Protein AF-A0A7W5CD78-F1 (afdb_monomer)

Solvent-accessible surface area (backbone atoms only — not comparable to full-atom values): 4924 Å² total; per-residue (Å²): 134,88,80,90,80,85,82,76,84,78,81,87,74,79,98,63,84,26,70,62,53,54,59,55,54,71,71,54,58,66,67,40,59,37,30,36,43,30,36,93,91,48,76,47,61,22,28,28,66,45,74,56,98,69,18,40,32,32,35,40,93,88,42,80,42,80,44,50,40,82,51,53,76,47,78,47,79,72,108

Radius of gyration: 16.76 Å; Cα contacts (8 Å, |Δi|>4): 127; chains: 1; bounding box: 26×55×42 Å

Mean predicted aligned error: 10.14 Å

Sequence (79 aa):
MSKNSSSGSRSSGNRSGGGNVQSILSQIGVGTPNIRIRTIGTEHTGVYLGITDGSAIINENGVPRYIKLSKITAVEVGV

Nearest PDB structures (foldseek):
  1kq1-assembly1_A  TM=8.030E-01  e=1.211E-02  Staphylococcus aureus
  2x4j-assembly1_A  TM=9.052E-01  e=2.758E-02  Pyrobaculum spherical virus
  5dy9-assembly1_F  TM=8.157E-01  e=2.758E-02  Methanocaldococcus jannaschii DSM 2661
  4noy-assembly1_A  TM=7.016E-01  e=1.211E-02  Listeria monocytogenes
  4nl3-assembly1_D  TM=5.836E-01  e=2.589E-02  Listeria monocytogenes

pLDDT: mean 82.58, std 20.61, range [39.72, 98.19]

Structure (mmCIF, N/CA/C/O backbone):
data_AF-A0A7W5CD78-F1
#
_entry.id   AF-A0A7W5CD78-F1
#
loop_
_atom_site.group_PDB
_atom_site.id
_atom_site.type_symbol
_atom_site.label_atom_id
_atom_site.label_alt_id
_atom_site.label_comp_id
_atom_site.label_asym_id
_atom_site.label_entity_id
_atom_site.label_seq_id
_atom_site.pdbx_PDB_ins_code
_atom_site.Cartn_x
_atom_site.Cartn_y
_atom_site.Cartn_z
_atom_site.occupancy
_atom_site.B_iso_or_equiv
_atom_site.auth_seq_id
_atom_site.auth_comp_id
_atom_site.auth_asym_id
_atom_site.auth_atom_id
_atom_site.pdbx_PDB_model_num
ATOM 1 N N . MET A 1 1 ? -2.077 -42.591 -28.356 1.00 46.66 1 MET A N 1
ATOM 2 C CA . MET A 1 1 ? -0.804 -42.525 -27.598 1.00 46.66 1 MET A CA 1
ATOM 3 C C . MET A 1 1 ? -0.016 -41.302 -28.056 1.00 46.66 1 MET A C 1
ATOM 5 O O . MET A 1 1 ? -0.019 -41.047 -29.251 1.00 46.66 1 MET A O 1
ATOM 9 N N . SER A 1 2 ? 0.678 -40.628 -27.123 1.00 39.72 2 SER A N 1
ATOM 10 C CA . SER A 1 2 ? 1.510 -39.405 -27.274 1.00 39.72 2 SER A CA 1
ATOM 11 C C . SER A 1 2 ? 0.746 -38.080 -27.466 1.00 39.72 2 SER A C 1
ATOM 13 O O . SER A 1 2 ? -0.195 -38.041 -28.240 1.00 39.72 2 SER A O 1
ATOM 15 N N . LYS A 1 3 ? 1.096 -36.951 -26.829 1.00 40.50 3 LYS A N 1
ATOM 16 C CA . LYS A 1 3 ? 2.211 -36.608 -25.920 1.00 40.50 3 LYS A CA 1
ATOM 17 C C . LYS A 1 3 ? 1.796 -35.406 -25.052 1.00 40.50 3 LYS A C 1
ATOM 19 O O . LYS A 1 3 ? 1.276 -34.423 -25.564 1.00 40.50 3 LYS A O 1
ATOM 24 N N . ASN A 1 4 ? 2.058 -35.514 -23.753 1.00 51.03 4 ASN A N 1
ATOM 25 C CA . ASN A 1 4 ? 2.005 -34.444 -22.761 1.0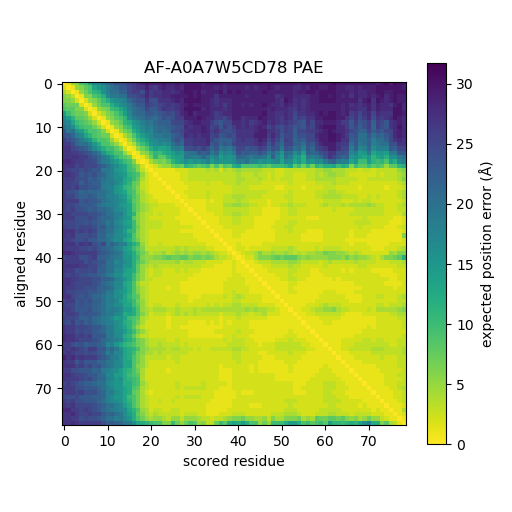0 51.03 4 ASN A CA 1
ATOM 26 C C . ASN A 1 4 ? 3.182 -33.478 -22.989 1.00 51.03 4 ASN A C 1
ATOM 28 O O . ASN A 1 4 ? 4.324 -33.931 -23.071 1.00 51.03 4 ASN A O 1
ATOM 32 N N . SER A 1 5 ? 2.928 -32.172 -23.057 1.00 43.31 5 SER A N 1
ATOM 33 C CA . SER A 1 5 ? 3.974 -31.146 -23.000 1.00 43.31 5 SER A CA 1
ATOM 34 C C . SER A 1 5 ? 3.547 -30.045 -22.036 1.00 43.31 5 SER A C 1
ATOM 36 O O . SER A 1 5 ? 2.948 -29.045 -22.422 1.00 43.31 5 SER A O 1
ATOM 38 N N . SER A 1 6 ? 3.854 -30.254 -20.757 1.00 51.03 6 SER A N 1
ATOM 39 C CA . SER A 1 6 ? 3.782 -29.235 -19.716 1.00 51.03 6 SER A CA 1
ATOM 40 C C . SER A 1 6 ? 4.879 -28.192 -19.949 1.00 51.03 6 SER A C 1
ATOM 42 O O . SER A 1 6 ? 6.032 -28.388 -19.556 1.00 51.03 6 SER A O 1
ATOM 44 N N . SER A 1 7 ? 4.541 -27.075 -20.586 1.00 47.50 7 SER A N 1
ATOM 45 C CA . SER A 1 7 ? 5.401 -25.892 -20.617 1.00 47.50 7 SER A CA 1
ATOM 46 C C . SER A 1 7 ? 5.259 -25.149 -19.288 1.00 47.50 7 SER A C 1
ATOM 48 O O . SER A 1 7 ? 4.439 -24.246 -19.136 1.00 47.50 7 SER A O 1
ATOM 50 N N . GLY A 1 8 ? 6.033 -25.582 -18.293 1.00 42.78 8 GLY A N 1
ATOM 51 C CA . GLY A 1 8 ? 6.211 -24.844 -17.051 1.00 42.78 8 GLY A CA 1
ATOM 52 C C . GLY A 1 8 ? 6.980 -23.555 -17.325 1.00 42.78 8 GLY A C 1
ATOM 53 O O . GLY A 1 8 ? 8.191 -23.590 -17.543 1.00 42.78 8 GLY A O 1
ATOM 54 N N . SER A 1 9 ? 6.286 -22.421 -17.297 1.00 50.12 9 SER A N 1
ATOM 55 C CA . SER A 1 9 ? 6.910 -21.100 -17.335 1.00 50.12 9 SER A CA 1
ATOM 56 C C . SER A 1 9 ? 7.665 -20.859 -16.027 1.00 50.12 9 SER A C 1
ATOM 58 O O . SER A 1 9 ? 7.117 -20.363 -15.045 1.00 50.12 9 SER A O 1
ATOM 60 N N . ARG A 1 10 ? 8.946 -21.239 -15.999 1.00 46.94 10 ARG A N 1
ATOM 61 C CA . ARG A 1 10 ? 9.901 -20.825 -14.966 1.00 46.94 10 ARG A CA 1
ATOM 62 C C . ARG A 1 10 ? 10.218 -19.346 -15.174 1.00 46.94 10 ARG A C 1
ATOM 64 O O . ARG A 1 10 ? 11.154 -19.003 -15.887 1.00 46.94 10 ARG A O 1
ATOM 71 N N . SER A 1 11 ? 9.427 -18.474 -14.558 1.00 46.84 11 SER A N 1
ATOM 72 C CA . SER A 1 11 ? 9.782 -17.063 -14.412 1.00 46.84 11 SER A CA 1
ATOM 73 C C . SER A 1 11 ? 10.880 -16.943 -13.353 1.00 46.84 11 SER A C 1
ATOM 75 O O . SER A 1 11 ? 10.626 -16.924 -12.149 1.00 46.84 11 SER A O 1
ATOM 77 N N . SER A 1 12 ? 12.131 -16.942 -13.809 1.00 51.31 12 SER A N 1
ATOM 78 C CA . SER A 1 12 ? 13.285 -16.485 -13.042 1.00 51.31 12 SER A CA 1
ATOM 79 C C . SER A 1 12 ? 13.312 -14.954 -13.062 1.00 51.31 12 SER A C 1
ATOM 81 O O . SER A 1 12 ? 13.690 -14.363 -14.072 1.00 51.31 12 SER A O 1
ATOM 83 N N . GLY A 1 13 ? 12.913 -14.314 -11.962 1.00 41.16 13 GLY A N 1
ATOM 84 C CA . GLY A 1 13 ? 12.936 -12.856 -11.815 1.00 41.16 13 GLY A CA 1
ATOM 85 C C . GLY A 1 13 ? 13.452 -12.429 -10.442 1.00 41.16 13 GLY A C 1
ATOM 86 O O . GLY A 1 13 ? 12.736 -12.514 -9.455 1.00 41.16 13 GLY A O 1
ATOM 87 N N . ASN A 1 14 ? 14.719 -12.016 -10.406 1.00 42.41 14 ASN A N 1
ATOM 88 C CA . ASN A 1 14 ? 15.423 -11.179 -9.425 1.00 42.41 14 ASN A CA 1
ATOM 89 C C . ASN A 1 14 ? 14.992 -11.213 -7.942 1.00 42.41 14 ASN A C 1
ATOM 91 O O . ASN A 1 14 ? 14.041 -10.566 -7.508 1.00 42.41 14 ASN A O 1
ATOM 95 N N . ARG A 1 15 ? 15.840 -11.840 -7.114 1.00 44.47 15 ARG A N 1
ATOM 96 C CA . ARG A 1 15 ? 15.862 -11.704 -5.647 1.00 44.47 15 ARG A CA 1
ATOM 97 C C . ARG A 1 15 ? 16.428 -10.339 -5.230 1.00 44.47 15 ARG A C 1
ATOM 99 O O . ARG A 1 15 ? 17.561 -10.243 -4.769 1.00 44.47 15 ARG A O 1
ATOM 106 N N . SER A 1 16 ? 15.640 -9.283 -5.386 1.00 44.38 16 SER A N 1
ATOM 107 C CA . SER A 1 16 ? 15.995 -7.931 -4.941 1.00 44.38 16 SER A CA 1
ATOM 108 C C . SER A 1 16 ? 14.875 -7.365 -4.071 1.00 44.38 16 SER A C 1
ATOM 110 O O . SER A 1 16 ? 14.033 -6.650 -4.589 1.00 44.38 16 SER A O 1
ATOM 112 N N . GLY A 1 17 ? 14.838 -7.720 -2.779 1.00 48.88 17 GLY A N 1
ATOM 113 C CA . GLY A 1 17 ? 14.127 -7.033 -1.675 1.00 48.88 17 GLY A CA 1
ATOM 114 C C . GLY A 1 17 ? 12.596 -6.836 -1.735 1.00 48.88 17 GLY A C 1
ATOM 115 O O . GLY A 1 17 ? 11.921 -7.059 -0.738 1.00 48.88 17 GLY A O 1
ATOM 116 N N . GLY A 1 18 ? 12.023 -6.444 -2.874 1.00 51.31 18 GLY A N 1
ATOM 117 C CA . GLY A 1 18 ? 10.624 -6.040 -3.031 1.00 51.31 18 GLY A CA 1
ATOM 118 C C . GLY A 1 18 ? 9.639 -7.173 -3.327 1.00 51.31 18 GLY A C 1
ATOM 119 O O . GLY A 1 18 ? 8.451 -7.011 -3.061 1.00 51.31 18 GLY A O 1
ATOM 120 N N . GLY A 1 19 ? 10.104 -8.331 -3.811 1.00 58.09 19 GLY A N 1
ATOM 121 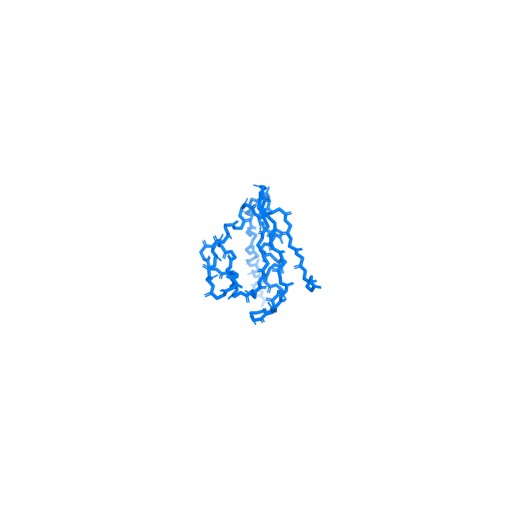C CA . GLY A 1 19 ? 9.220 -9.471 -4.106 1.00 58.09 19 GLY A CA 1
ATOM 122 C C . GLY A 1 19 ? 8.476 -9.991 -2.869 1.00 58.09 19 GLY A C 1
ATOM 123 O O . GLY A 1 19 ? 7.302 -10.346 -2.949 1.00 58.09 19 GLY A O 1
ATOM 124 N N . ASN A 1 20 ? 9.126 -9.946 -1.702 1.00 74.31 20 ASN A N 1
ATOM 125 C CA . ASN A 1 20 ? 8.521 -10.368 -0.438 1.00 74.31 20 ASN A CA 1
ATOM 126 C C . ASN A 1 20 ? 7.487 -9.352 0.064 1.00 74.31 20 ASN A C 1
ATOM 128 O O . ASN A 1 20 ? 6.407 -9.736 0.500 1.00 74.31 20 ASN A O 1
ATOM 132 N N . VAL A 1 21 ? 7.784 -8.052 -0.041 1.00 86.12 21 VAL A N 1
ATOM 133 C CA . VAL A 1 21 ? 6.873 -6.989 0.409 1.00 86.12 21 VAL A CA 1
ATOM 134 C C . VAL A 1 21 ? 5.604 -6.963 -0.434 1.00 86.12 21 VAL A C 1
ATOM 136 O O . VAL A 1 21 ? 4.512 -6.857 0.114 1.00 86.12 21 VAL A O 1
ATOM 139 N N . GLN A 1 22 ? 5.730 -7.101 -1.756 1.00 89.19 22 GLN A N 1
ATOM 140 C CA . GLN A 1 22 ? 4.567 -7.147 -2.639 1.00 89.19 22 GLN A CA 1
ATOM 141 C C . GLN A 1 22 ? 3.641 -8.317 -2.287 1.00 89.19 22 GLN A C 1
ATOM 143 O O . GLN A 1 22 ? 2.432 -8.121 -2.224 1.00 89.19 22 GLN A O 1
ATOM 148 N N . SER A 1 23 ? 4.204 -9.499 -2.011 1.00 87.62 23 SER A N 1
ATOM 149 C CA . SER A 1 23 ? 3.429 -10.681 -1.614 1.00 87.62 23 SER A CA 1
ATOM 150 C C . SER A 1 23 ? 2.711 -10.501 -0.275 1.00 87.62 23 SER A C 1
ATOM 152 O O . SER A 1 23 ? 1.607 -11.012 -0.113 1.00 87.62 23 SER A O 1
ATOM 154 N N . ILE A 1 24 ? 3.325 -9.805 0.686 1.00 88.69 24 ILE A N 1
ATOM 155 C CA . ILE A 1 24 ? 2.690 -9.494 1.975 1.00 88.69 24 ILE A CA 1
ATOM 156 C C . ILE A 1 24 ? 1.549 -8.500 1.759 1.00 88.69 24 ILE A C 1
ATOM 158 O O . ILE A 1 24 ? 0.424 -8.733 2.185 1.00 88.69 24 ILE A O 1
ATOM 162 N N . LEU A 1 25 ? 1.817 -7.406 1.047 1.00 92.06 25 LEU A N 1
ATOM 163 C CA . LEU A 1 25 ? 0.828 -6.364 0.790 1.00 92.06 25 LEU A CA 1
ATOM 164 C C . LEU A 1 25 ? -0.365 -6.882 -0.024 1.00 92.06 25 LEU A C 1
ATOM 166 O O . LEU A 1 25 ? -1.492 -6.490 0.249 1.00 92.06 25 LEU A O 1
ATOM 170 N N . SER A 1 26 ? -0.149 -7.810 -0.962 1.00 91.06 26 SER A N 1
ATOM 171 C CA . SER A 1 26 ? -1.237 -8.422 -1.735 1.00 91.06 26 SER A CA 1
ATOM 172 C C . SER A 1 26 ? -2.183 -9.291 -0.901 1.00 91.06 26 SER A C 1
ATOM 174 O O . SER A 1 26 ? -3.268 -9.620 -1.370 1.00 91.06 26 SER A O 1
ATOM 176 N N . GLN A 1 27 ? -1.781 -9.691 0.310 1.00 92.19 27 GLN A N 1
ATOM 177 C CA . GLN A 1 27 ? -2.639 -10.424 1.248 1.00 92.19 27 GLN A CA 1
ATOM 178 C C . GLN A 1 27 ? -3.499 -9.490 2.110 1.00 92.19 27 GLN A C 1
ATOM 180 O O . GLN A 1 27 ? -4.446 -9.948 2.748 1.00 92.19 27 GLN A O 1
ATOM 185 N N . ILE A 1 28 ? -3.189 -8.192 2.137 1.00 93.44 28 ILE A N 1
ATOM 186 C CA . ILE A 1 28 ? -3.952 -7.194 2.883 1.00 93.44 28 ILE A CA 1
ATOM 187 C C . ILE A 1 28 ? -5.136 -6.741 2.025 1.00 93.44 28 ILE A C 1
ATOM 189 O O . ILE A 1 28 ? -4.975 -6.333 0.875 1.00 93.44 28 ILE A O 1
ATOM 193 N N . GLY A 1 29 ? -6.341 -6.780 2.595 1.00 93.12 29 GLY A N 1
ATOM 194 C CA . GLY A 1 29 ? -7.539 -6.284 1.924 1.00 93.12 29 GLY A CA 1
ATOM 195 C C . GLY A 1 29 ? -7.478 -4.773 1.690 1.00 93.12 29 GLY A C 1
ATOM 196 O O . GLY A 1 29 ? -7.078 -4.011 2.575 1.00 93.12 29 GLY A O 1
ATOM 197 N N . VAL A 1 30 ? -7.917 -4.317 0.517 1.00 95.50 30 VAL A N 1
ATOM 198 C CA . VAL A 1 30 ? -8.151 -2.886 0.272 1.00 95.50 30 VAL A CA 1
ATOM 199 C C . VAL A 1 30 ? -9.185 -2.371 1.277 1.00 95.50 30 VAL A C 1
ATOM 201 O O . VAL A 1 30 ? -10.187 -3.031 1.539 1.00 95.50 30 VAL A O 1
ATOM 204 N N . GLY A 1 31 ? -8.933 -1.199 1.853 1.00 96.19 31 GLY A N 1
ATOM 205 C CA . GLY A 1 31 ? -9.756 -0.612 2.907 1.00 96.19 31 GLY A CA 1
ATOM 206 C C . GLY A 1 31 ? -9.360 -1.034 4.323 1.00 96.19 31 GLY A C 1
ATOM 207 O O . GLY A 1 31 ? -9.943 -0.517 5.272 1.00 96.19 31 GLY A O 1
ATOM 208 N N . THR A 1 32 ? -8.365 -1.916 4.495 1.00 97.25 32 THR A N 1
ATOM 209 C CA . THR A 1 32 ? -7.868 -2.282 5.832 1.00 97.25 32 THR A CA 1
ATOM 210 C C . THR A 1 32 ? -7.279 -1.043 6.521 1.00 97.25 32 THR A C 1
ATOM 212 O O . THR A 1 32 ? -6.338 -0.451 5.978 1.00 97.25 32 THR A O 1
ATOM 215 N N . PRO A 1 33 ? -7.816 -0.616 7.679 1.00 97.38 33 PRO A N 1
ATOM 216 C CA . PRO A 1 33 ? -7.269 0.498 8.442 1.00 97.38 33 PRO A CA 1
ATOM 217 C C . PRO A 1 33 ? -6.018 0.075 9.218 1.00 97.38 33 PRO A C 1
ATOM 219 O O . PRO A 1 33 ? -5.692 -1.108 9.303 1.00 97.38 33 PRO A O 1
ATOM 222 N N . ASN A 1 34 ? -5.342 1.055 9.818 1.00 96.62 34 ASN A N 1
ATOM 223 C CA . ASN A 1 34 ? -4.211 0.840 10.721 1.00 96.62 34 ASN A CA 1
ATOM 224 C C . ASN A 1 34 ? -3.093 -0.017 10.109 1.00 96.62 34 ASN A C 1
ATOM 226 O O . ASN A 1 34 ? -2.536 -0.915 10.744 1.00 96.62 34 ASN A O 1
ATOM 230 N N . ILE A 1 35 ? -2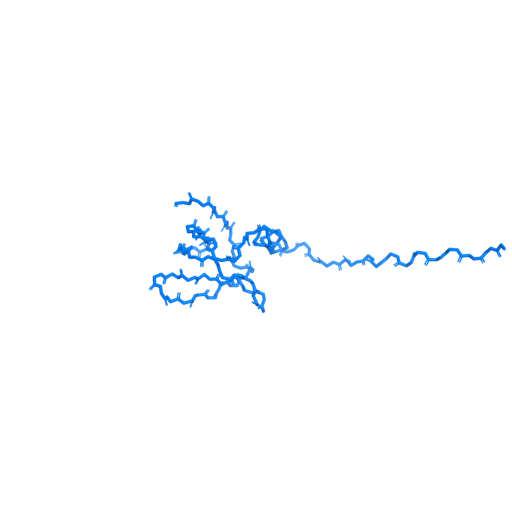.776 0.259 8.846 1.00 97.12 35 ILE A N 1
ATOM 231 C CA . ILE A 1 35 ? -1.609 -0.301 8.177 1.00 97.12 35 ILE A CA 1
ATOM 232 C C . ILE A 1 35 ? -0.466 0.686 8.321 1.00 97.12 35 ILE A C 1
ATOM 234 O O . ILE A 1 35 ? -0.586 1.837 7.894 1.00 97.12 35 ILE A O 1
ATOM 238 N N . ARG A 1 36 ? 0.648 0.224 8.894 1.00 96.94 36 ARG A N 1
ATOM 239 C CA . ARG A 1 36 ? 1.888 0.994 8.989 1.00 96.94 36 ARG A CA 1
ATOM 240 C C . ARG A 1 36 ? 2.917 0.464 8.005 1.00 96.94 36 ARG A C 1
ATOM 242 O O . ARG A 1 36 ? 3.298 -0.703 8.049 1.00 96.94 36 ARG A O 1
ATOM 249 N N . ILE A 1 37 ? 3.398 1.343 7.134 1.00 96.38 37 ILE A N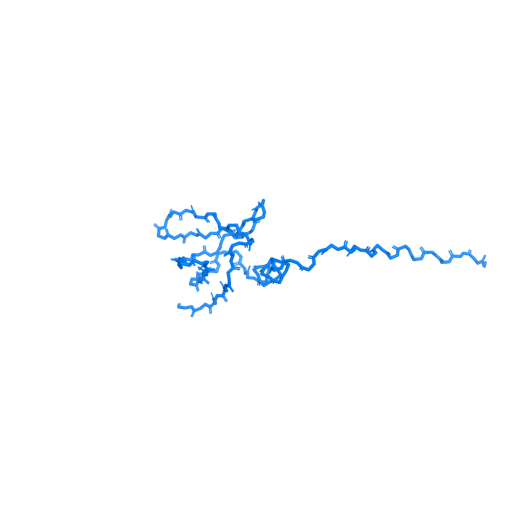 1
ATOM 250 C CA . ILE A 1 37 ? 4.479 1.068 6.188 1.00 96.38 37 ILE A CA 1
ATOM 251 C C . ILE A 1 37 ? 5.711 1.856 6.621 1.00 96.38 37 ILE A C 1
ATOM 253 O O . ILE A 1 37 ? 5.664 3.082 6.732 1.00 96.38 37 ILE A O 1
ATOM 257 N N . ARG A 1 38 ? 6.828 1.154 6.830 1.00 95.69 38 ARG A N 1
ATOM 258 C CA . ARG A 1 38 ? 8.129 1.774 7.098 1.00 95.69 38 ARG A CA 1
ATOM 259 C C . ARG A 1 38 ? 8.981 1.826 5.840 1.00 95.69 38 ARG A C 1
ATOM 261 O O . ARG A 1 38 ? 9.046 0.858 5.081 1.00 95.69 38 ARG A O 1
ATOM 268 N N . THR A 1 39 ? 9.683 2.936 5.666 1.00 94.00 39 THR A N 1
ATOM 269 C CA . THR A 1 39 ? 10.799 3.073 4.729 1.00 94.00 39 THR A CA 1
ATOM 270 C C . THR A 1 39 ? 12.058 3.484 5.490 1.00 94.00 39 THR A C 1
ATOM 272 O O . THR A 1 39 ? 12.040 3.626 6.714 1.00 94.00 39 THR A O 1
ATOM 275 N N . ILE A 1 40 ? 13.182 3.662 4.795 1.00 91.38 40 ILE A N 1
ATOM 276 C CA . ILE A 1 40 ? 14.399 4.188 5.422 1.00 91.38 40 ILE A CA 1
ATOM 277 C C . ILE A 1 40 ? 14.146 5.648 5.831 1.00 91.38 40 ILE A C 1
ATOM 279 O O . ILE A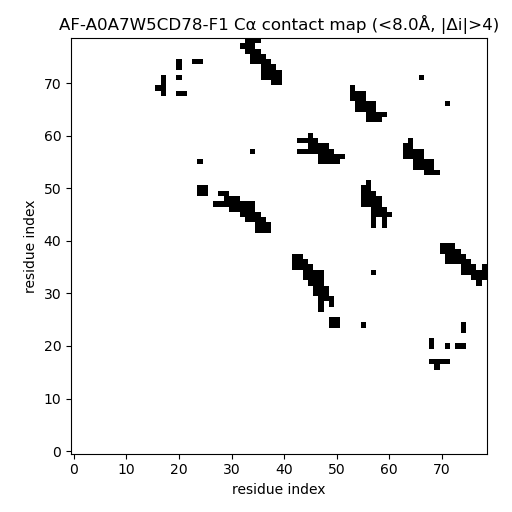 1 40 ? 14.246 6.557 5.011 1.00 91.38 40 ILE A O 1
ATOM 283 N N . GLY A 1 41 ? 13.816 5.853 7.107 1.00 87.38 41 GLY A N 1
ATOM 284 C CA . GLY A 1 41 ? 13.676 7.172 7.726 1.00 87.38 41 GLY A CA 1
ATOM 285 C C . GLY A 1 41 ? 12.258 7.744 7.775 1.00 87.38 41 GLY A C 1
ATOM 286 O O . GLY A 1 41 ? 12.090 8.833 8.314 1.00 87.38 41 GLY A O 1
ATOM 287 N N . THR A 1 42 ? 11.240 7.041 7.266 1.00 94.12 42 THR A N 1
ATOM 288 C CA . THR A 1 42 ? 9.836 7.465 7.415 1.00 94.12 42 THR A CA 1
ATOM 289 C C . THR A 1 42 ? 8.919 6.304 7.765 1.00 94.12 42 THR A C 1
ATOM 291 O O . THR A 1 42 ? 9.151 5.160 7.370 1.00 94.12 42 THR A O 1
ATOM 294 N N . GLU A 1 43 ? 7.841 6.622 8.473 1.00 95.44 43 GLU A N 1
ATOM 295 C CA . GLU A 1 43 ? 6.715 5.725 8.703 1.00 95.44 43 GLU A CA 1
ATOM 296 C C . GLU A 1 43 ? 5.446 6.408 8.206 1.00 95.44 43 GLU A C 1
ATOM 298 O O . GLU A 1 43 ? 5.293 7.619 8.356 1.00 95.44 43 GLU A O 1
ATOM 303 N N . HIS A 1 44 ? 4.553 5.627 7.610 1.00 96.06 44 HIS A N 1
ATOM 304 C CA . HIS A 1 44 ? 3.249 6.092 7.163 1.00 96.06 44 HIS A CA 1
ATOM 305 C C . HIS A 1 44 ? 2.193 5.144 7.706 1.00 96.06 44 HIS A C 1
ATOM 307 O O . HIS A 1 44 ? 2.269 3.941 7.445 1.00 96.06 44 HIS A O 1
ATOM 313 N N . THR A 1 45 ? 1.217 5.680 8.434 1.00 97.56 45 THR A N 1
ATOM 314 C CA . THR A 1 45 ? 0.115 4.897 9.005 1.00 97.56 45 THR A CA 1
ATOM 315 C C . THR A 1 45 ? -1.208 5.377 8.434 1.00 97.56 45 THR A C 1
ATOM 317 O O . THR A 1 45 ? -1.470 6.577 8.373 1.00 97.56 45 THR A O 1
ATOM 320 N N . GLY A 1 46 ? -2.055 4.447 8.004 1.00 97.4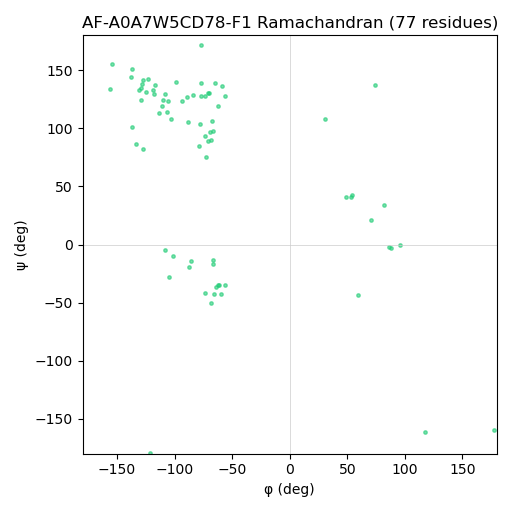4 46 GLY A N 1
ATOM 3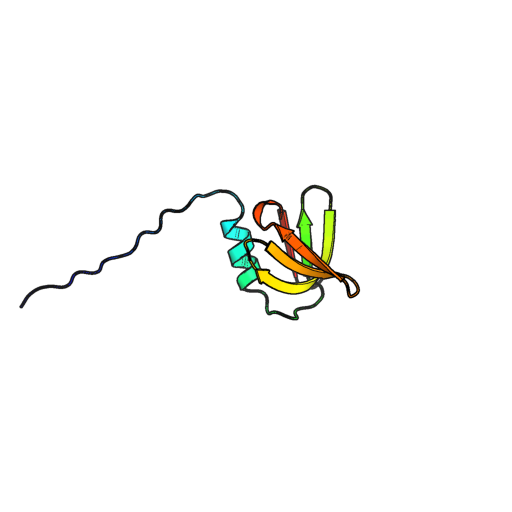21 C CA . GLY A 1 46 ? -3.325 4.810 7.393 1.00 97.44 46 GLY A CA 1
ATOM 322 C C . GLY A 1 46 ? -4.137 3.625 6.899 1.00 97.44 46 GLY A C 1
ATOM 323 O O . GLY A 1 46 ? -3.936 2.485 7.320 1.00 97.44 46 GLY A O 1
ATOM 324 N N . VAL A 1 47 ? -5.068 3.911 5.991 1.00 98.19 47 VAL A N 1
ATOM 325 C CA . VAL A 1 47 ? -5.893 2.891 5.335 1.00 98.19 47 VAL A CA 1
ATOM 326 C C . VAL A 1 47 ? -5.190 2.407 4.077 1.00 98.19 47 VAL A C 1
ATOM 328 O O . VAL A 1 47 ? -4.830 3.210 3.217 1.00 98.19 47 VAL A O 1
ATOM 331 N N . TYR A 1 48 ? -5.006 1.100 3.941 1.00 97.75 48 TYR A N 1
ATOM 332 C CA . TYR A 1 48 ? -4.388 0.524 2.755 1.00 97.75 48 TYR A CA 1
ATOM 333 C C . TYR A 1 48 ? -5.340 0.557 1.561 1.00 97.75 48 TYR A C 1
ATOM 335 O O . TYR A 1 48 ? -6.472 0.086 1.644 1.00 97.75 48 TYR A O 1
ATOM 343 N N . LEU A 1 49 ? -4.881 1.107 0.439 1.00 97.62 49 LEU A N 1
ATOM 344 C CA . LEU A 1 49 ? -5.687 1.278 -0.772 1.00 97.62 49 LEU A CA 1
ATOM 345 C C . LEU A 1 49 ? -5.285 0.329 -1.912 1.00 97.62 49 LEU A C 1
ATOM 347 O O . LEU A 1 49 ? -5.956 0.303 -2.939 1.00 97.62 49 LEU A O 1
ATOM 351 N N . GLY A 1 50 ? -4.224 -0.464 -1.739 1.00 96.56 50 GLY A N 1
ATOM 352 C CA . GLY A 1 50 ? -3.772 -1.450 -2.722 1.00 96.56 50 GLY A CA 1
ATOM 353 C C . GLY A 1 50 ? -2.372 -1.180 -3.274 1.00 96.56 50 GLY A C 1
ATOM 354 O O . GLY A 1 50 ? -1.569 -0.455 -2.680 1.00 96.56 50 GLY A O 1
ATOM 355 N N . ILE A 1 51 ? -2.069 -1.798 -4.417 1.00 95.56 51 ILE A N 1
ATOM 356 C CA . ILE A 1 51 ? -0.804 -1.645 -5.148 1.00 95.56 51 ILE A CA 1
ATOM 357 C C . ILE A 1 51 ? -1.114 -1.208 -6.577 1.00 95.56 51 ILE A C 1
ATOM 359 O O . ILE A 1 51 ? -1.915 -1.852 -7.248 1.00 95.56 51 ILE A O 1
ATOM 363 N N . THR A 1 52 ? -0.429 -0.174 -7.059 1.00 94.31 52 THR A N 1
ATOM 364 C CA . THR A 1 52 ? -0.402 0.196 -8.483 1.00 94.31 52 THR A CA 1
ATOM 365 C C . THR A 1 52 ? 1.012 0.580 -8.886 1.00 94.31 52 THR A C 1
ATOM 367 O O . THR A 1 52 ? 1.745 1.151 -8.079 1.00 94.31 52 THR A O 1
ATOM 370 N N . ASP A 1 53 ? 1.414 0.250 -10.113 1.00 91.75 53 ASP A N 1
ATOM 371 C CA . ASP A 1 53 ? 2.662 0.730 -10.731 1.00 91.75 53 ASP A CA 1
ATOM 372 C C . ASP A 1 53 ? 3.911 0.583 -9.836 1.00 91.75 53 ASP A C 1
ATOM 374 O O . ASP A 1 53 ? 4.753 1.475 -9.719 1.00 91.75 53 ASP A O 1
ATOM 378 N N . GLY A 1 54 ? 4.014 -0.552 -9.134 1.00 92.12 54 GLY A N 1
ATOM 379 C CA . GLY A 1 54 ? 5.133 -0.842 -8.231 1.00 92.12 54 GLY A CA 1
ATOM 380 C C . GLY A 1 54 ? 5.160 -0.002 -6.947 1.00 92.12 54 GLY A C 1
ATOM 381 O O . GLY A 1 54 ? 6.216 0.124 -6.318 1.00 92.12 54 GLY A O 1
ATOM 382 N N . SER A 1 55 ? 4.023 0.568 -6.545 1.00 95.62 55 SER A N 1
ATOM 383 C CA . SER A 1 55 ? 3.856 1.360 -5.325 1.00 95.62 55 SER A CA 1
ATOM 384 C C . SER A 1 55 ? 2.674 0.868 -4.494 1.00 95.62 55 SER A C 1
ATOM 386 O O . SER A 1 55 ? 1.606 0.580 -5.025 1.00 95.62 55 SER A O 1
ATOM 388 N N . ALA A 1 56 ? 2.859 0.804 -3.178 1.00 96.44 56 ALA A N 1
ATOM 389 C CA . ALA A 1 56 ? 1.771 0.659 -2.223 1.00 96.44 56 ALA A CA 1
ATOM 390 C C . ALA A 1 56 ? 1.069 2.007 -2.047 1.00 96.44 56 ALA A C 1
ATOM 392 O O . ALA A 1 56 ? 1.735 3.043 -1.961 1.00 96.44 56 ALA A O 1
ATOM 393 N N . ILE A 1 57 ? -0.256 1.989 -1.973 1.00 97.88 57 ILE A N 1
ATOM 394 C CA . ILE A 1 57 ? -1.063 3.183 -1.755 1.00 97.88 57 ILE A CA 1
ATOM 395 C C . ILE A 1 57 ? -1.641 3.130 -0.343 1.00 97.88 57 ILE A C 1
ATOM 397 O O . ILE A 1 57 ? -2.245 2.132 0.054 1.00 97.88 57 ILE A O 1
ATOM 401 N N . ILE A 1 58 ? -1.470 4.212 0.409 1.00 97.75 58 ILE A N 1
ATOM 402 C CA . ILE A 1 58 ? -2.005 4.371 1.766 1.00 97.75 58 ILE A CA 1
ATOM 403 C C . ILE A 1 58 ? -2.740 5.706 1.836 1.00 97.75 58 ILE A C 1
ATOM 405 O O 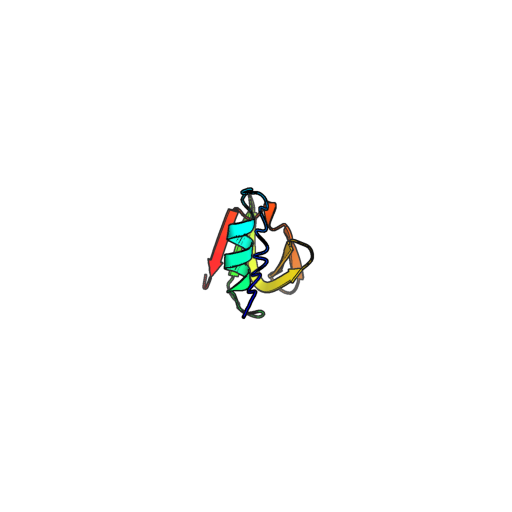. ILE A 1 58 ? -2.218 6.716 1.376 1.00 97.75 58 ILE A O 1
ATOM 409 N N . ASN A 1 59 ? -3.931 5.730 2.423 1.00 97.81 59 ASN A N 1
ATOM 410 C CA . ASN A 1 59 ? -4.615 6.961 2.794 1.00 97.81 59 ASN A CA 1
ATOM 411 C C . ASN A 1 59 ? -4.195 7.373 4.207 1.00 97.81 59 ASN A C 1
ATOM 413 O O . ASN A 1 59 ? -4.633 6.770 5.188 1.00 97.81 59 ASN A O 1
ATOM 417 N N . GLU A 1 60 ? -3.353 8.394 4.296 1.00 96.75 60 GLU A N 1
ATOM 418 C CA . GLU A 1 60 ? -2.878 8.973 5.547 1.00 96.75 60 GLU A CA 1
ATOM 419 C C . GLU A 1 60 ? -3.637 10.284 5.787 1.00 96.75 60 GLU A C 1
ATOM 421 O O . GLU A 1 60 ? -3.429 11.271 5.082 1.00 96.75 60 GLU A O 1
ATOM 426 N N . ASN A 1 61 ? -4.550 10.290 6.763 1.00 94.44 61 ASN A N 1
ATOM 427 C CA . ASN A 1 61 ? -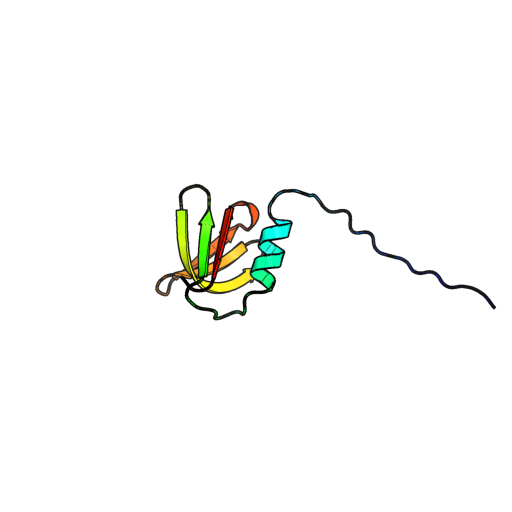5.349 11.466 7.141 1.00 94.44 61 ASN A CA 1
ATOM 428 C C . ASN A 1 61 ? -6.107 12.132 5.972 1.00 94.44 61 ASN A C 1
ATOM 430 O O . ASN A 1 61 ? -6.162 13.355 5.869 1.00 94.44 61 ASN A O 1
ATOM 434 N N . GLY A 1 62 ? -6.686 11.332 5.073 1.00 95.31 62 GLY A N 1
ATOM 435 C CA . GLY A 1 62 ? -7.437 11.825 3.913 1.00 95.31 62 GLY A CA 1
ATOM 436 C C . GLY A 1 62 ? -6.574 12.119 2.682 1.00 95.31 62 GLY A C 1
ATOM 437 O O . GLY A 1 62 ? -7.120 12.473 1.638 1.00 95.31 62 GLY A O 1
ATOM 438 N N . VAL A 1 63 ? -5.250 11.954 2.773 1.00 96.69 63 VAL A N 1
ATOM 439 C CA . VAL A 1 63 ? -4.318 12.187 1.667 1.00 96.69 63 VAL A CA 1
ATOM 440 C C . VAL A 1 63 ? -3.728 10.854 1.186 1.00 96.69 63 VAL A C 1
ATOM 442 O O . VAL A 1 63 ? -3.038 10.175 1.952 1.00 96.69 63 VAL A O 1
ATOM 445 N N . PRO A 1 64 ? -3.940 10.458 -0.084 1.00 96.31 64 PRO A N 1
ATOM 446 C CA . PRO A 1 64 ? -3.318 9.262 -0.634 1.00 96.31 64 PRO A CA 1
ATOM 447 C C . PRO A 1 64 ? -1.812 9.470 -0.825 1.00 96.31 64 PRO A C 1
ATOM 449 O O . PRO A 1 64 ? -1.360 10.444 -1.432 1.00 96.31 64 PRO A O 1
ATOM 452 N N . ARG A 1 65 ? -1.023 8.517 -0.338 1.00 96.75 65 ARG A N 1
ATOM 453 C CA . ARG A 1 65 ? 0.429 8.457 -0.491 1.00 96.75 65 ARG A CA 1
ATOM 454 C C . ARG A 1 65 ? 0.828 7.228 -1.286 1.00 96.75 65 ARG A C 1
ATOM 456 O O . ARG A 1 65 ? 0.327 6.135 -1.041 1.00 96.75 65 ARG A O 1
ATOM 463 N N . TYR A 1 66 ? 1.778 7.422 -2.196 1.00 97.00 66 TYR A N 1
ATOM 464 C CA . TYR A 1 66 ? 2.342 6.377 -3.042 1.00 97.00 66 TYR A CA 1
ATOM 465 C C . TYR A 1 66 ? 3.751 6.052 -2.560 1.00 97.00 66 TYR A C 1
ATOM 467 O O . TYR A 1 66 ? 4.656 6.885 -2.633 1.00 97.00 66 TYR A O 1
ATOM 475 N N . ILE A 1 67 ? 3.940 4.835 -2.063 1.00 96.12 67 ILE A N 1
ATOM 476 C CA . ILE A 1 67 ? 5.201 4.382 -1.483 1.00 96.12 67 ILE A CA 1
ATOM 477 C C . ILE A 1 67 ? 5.765 3.290 -2.381 1.00 96.12 67 ILE A C 1
ATOM 479 O O . ILE A 1 67 ? 5.200 2.203 -2.486 1.00 96.12 67 ILE A O 1
ATOM 483 N N . LYS A 1 68 ? 6.897 3.571 -3.035 1.00 95.31 68 LYS A N 1
ATOM 484 C CA . LYS A 1 68 ? 7.566 2.594 -3.905 1.00 95.31 68 LYS A CA 1
ATOM 485 C C . LYS A 1 68 ? 7.870 1.319 -3.124 1.00 95.31 68 LYS A C 1
ATOM 487 O O . LYS A 1 68 ? 8.545 1.386 -2.099 1.00 95.31 68 LYS A O 1
ATOM 492 N N . LEU A 1 69 ? 7.462 0.168 -3.657 1.00 94.00 69 LEU A N 1
ATOM 493 C CA . LEU A 1 69 ? 7.672 -1.134 -3.014 1.00 94.00 69 LEU A CA 1
ATOM 494 C C . LEU A 1 69 ? 9.153 -1.403 -2.718 1.00 94.00 69 LEU A C 1
ATOM 496 O O . LEU A 1 69 ? 9.485 -1.956 -1.676 1.00 94.00 69 LEU A O 1
ATOM 500 N N . SER A 1 70 ? 10.055 -0.944 -3.592 1.00 92.94 70 SER A N 1
ATOM 501 C CA . SER A 1 70 ? 11.507 -1.078 -3.418 1.00 92.94 70 SER A CA 1
ATOM 502 C C . SER A 1 70 ? 12.091 -0.280 -2.248 1.00 92.94 70 SER A C 1
ATOM 504 O O . SER A 1 70 ? 13.242 -0.506 -1.884 1.00 92.94 70 SER A O 1
ATOM 506 N N . LYS A 1 71 ? 11.332 0.660 -1.673 1.00 93.50 71 LYS A N 1
ATOM 507 C CA . LYS A 1 71 ? 11.747 1.471 -0.520 1.00 93.50 71 LYS A CA 1
ATOM 508 C C . LYS A 1 71 ? 11.147 0.995 0.801 1.00 93.50 71 LYS A C 1
ATOM 510 O O . LYS A 1 71 ? 11.538 1.507 1.848 1.00 93.50 71 LYS A O 1
ATOM 515 N N . ILE A 1 72 ? 10.196 0.065 0.759 1.00 94.69 72 ILE A N 1
ATOM 516 C CA . ILE A 1 72 ? 9.533 -0.445 1.956 1.00 94.69 72 ILE A CA 1
ATOM 517 C C . ILE A 1 72 ? 10.470 -1.420 2.661 1.00 94.69 72 ILE A C 1
ATOM 519 O O . ILE A 1 72 ? 10.976 -2.363 2.056 1.00 94.69 72 ILE A O 1
ATOM 523 N N . THR A 1 73 ? 10.683 -1.187 3.950 1.00 94.00 73 THR A N 1
ATOM 524 C CA . THR A 1 73 ? 11.530 -2.016 4.812 1.00 94.00 73 THR A CA 1
ATOM 525 C C . THR A 1 73 ? 10.711 -2.900 5.747 1.00 94.00 73 THR A C 1
ATOM 527 O O . THR A 1 73 ? 11.172 -3.979 6.108 1.00 94.00 73 THR A O 1
ATOM 530 N N . ALA A 1 74 ? 9.496 -2.482 6.116 1.00 92.56 74 ALA A N 1
ATOM 531 C CA . ALA A 1 74 ? 8.576 -3.268 6.933 1.00 92.56 74 ALA A CA 1
ATOM 532 C C . ALA A 1 74 ? 7.112 -2.870 6.689 1.00 92.56 74 ALA A C 1
ATOM 534 O O . ALA A 1 74 ? 6.820 -1.734 6.307 1.00 92.56 74 ALA A O 1
ATOM 535 N N . VAL A 1 75 ? 6.207 -3.812 6.954 1.00 93.69 75 VAL A N 1
ATOM 536 C CA . VAL A 1 75 ? 4.751 -3.624 6.935 1.00 93.69 75 VAL A CA 1
ATOM 537 C C . VAL A 1 75 ? 4.186 -4.203 8.227 1.00 93.69 75 VAL A C 1
ATOM 539 O O . VAL A 1 75 ? 4.537 -5.321 8.599 1.00 93.69 75 VAL A O 1
ATOM 542 N N . GLU A 1 76 ? 3.314 -3.456 8.892 1.00 93.56 76 GLU A N 1
ATOM 543 C CA . GLU A 1 76 ? 2.616 -3.882 10.104 1.00 93.56 76 GLU A CA 1
ATOM 544 C C . GLU A 1 76 ? 1.107 -3.684 9.949 1.00 93.56 76 GLU A C 1
ATOM 546 O O . GLU A 1 76 ? 0.657 -2.699 9.359 1.00 93.56 76 GLU A O 1
ATOM 551 N N . VAL A 1 77 ? 0.336 -4.633 10.481 1.00 92.56 77 VAL A N 1
ATOM 552 C CA . VAL A 1 77 ? -1.125 -4.691 10.368 1.00 92.56 77 VAL A CA 1
ATOM 553 C C . VAL A 1 77 ? -1.733 -4.588 11.764 1.00 92.56 77 VAL A C 1
ATOM 555 O O . VAL A 1 77 ? -1.350 -5.359 12.640 1.00 92.56 77 VAL A O 1
ATOM 558 N N . GLY A 1 78 ? -2.696 -3.682 11.955 1.00 88.38 78 GLY A N 1
ATOM 559 C CA . GLY A 1 78 ? -3.444 -3.555 13.211 1.00 88.38 78 GLY A CA 1
ATOM 560 C C . GLY A 1 78 ? -2.724 -2.755 14.298 1.00 88.38 78 GLY A C 1
ATOM 561 O O . GLY A 1 78 ? -2.853 -3.091 15.474 1.00 88.38 78 GLY A O 1
ATOM 562 N N . VAL A 1 79 ? -1.952 -1.738 13.899 1.00 81.12 79 VAL A N 1
ATOM 563 C CA . VAL A 1 79 ? -1.311 -0.788 14.829 1.00 81.12 79 VAL A CA 1
ATOM 564 C C . VAL A 1 79 ? -2.290 0.177 15.496 1.00 81.12 79 VAL A C 1
ATOM 566 O O . VAL A 1 79 ? -3.436 0.328 15.006 1.00 81.12 79 VAL A O 1
#

Organism: NCBI:txid1294268

Secondary structure (DSSP, 8-state):
----------------SHHHHHHHHTTSPTT-SSEEEEETTEEEEEEEEEEETTEEEEEETTEEEEEEGGGEEEEEE--

Foldseek 3Di:
DDDDDPPPPPPPDDPQQLVVVLVVQVVDDQQQAQKWWDFVPDIAHAGWHGDDPQWTWGQGPNDIDTHHSNRTPDMDHDD